Protein AF-A0A382WY31-F1 (afdb_monomer_lite)

pLDDT: mean 94.16, std 6.24, range [64.94, 98.75]

Secondary structure (DSSP, 8-state):
--GGGTT-S--TTT--PPPHHHHHHHHHHHSTTSEEEEETTEEEEHHHHHHHHHHHH-

Sequence (58 aa):
MSHYDTNLDKNEANYVPLSPLSFLERTKDIYPNYEAIVYESRSYTWSEVYKRCVKFAS

Foldseek 3Di:
DDPVCPPVDDDPVRDDDDDPVNCLVVCCVPFVQDWDDDDPVDTDGSVRVSVVVVVVVD

Organism: NCBI:txid408172

Structure (mmCIF, N/CA/C/O backbone):
data_AF-A0A382WY31-F1
#
_entry.id   AF-A0A382WY31-F1
#
loop_
_atom_site.group_PDB
_atom_site.id
_atom_site.type_symbol
_atom_site.label_atom_id
_atom_site.label_alt_id
_atom_site.label_comp_id
_atom_site.label_asym_id
_atom_site.label_entity_id
_atom_site.label_seq_id
_atom_site.pdbx_PDB_ins_code
_atom_site.Cartn_x
_atom_site.Cartn_y
_atom_site.Cartn_z
_atom_site.occupancy
_atom_site.B_iso_or_equiv
_atom_site.auth_seq_id
_atom_site.auth_comp_id
_atom_site.auth_asym_id
_atom_site.auth_atom_id
_atom_site.pdbx_PDB_model_num
ATOM 1 N N . MET A 1 1 ? -5.450 -9.566 -29.498 1.00 64.94 1 MET A N 1
ATOM 2 C CA . MET A 1 1 ? -4.910 -8.404 -28.762 1.00 64.94 1 MET A CA 1
ATOM 3 C C . MET A 1 1 ? -5.644 -7.175 -29.240 1.00 64.94 1 MET A C 1
ATOM 5 O O . MET A 1 1 ? -5.876 -7.061 -30.439 1.00 64.94 1 MET A O 1
ATOM 9 N N . SER A 1 2 ? -6.090 -6.336 -28.312 1.00 83.06 2 SER A N 1
ATOM 10 C CA . SER A 1 2 ? -6.732 -5.069 -28.644 1.00 83.06 2 SER A CA 1
ATOM 11 C C . SER A 1 2 ? -5.671 -4.078 -29.135 1.00 83.06 2 SER A C 1
ATOM 13 O O . SER A 1 2 ? -4.516 -4.164 -28.727 1.00 83.06 2 SER A O 1
ATOM 15 N N . HIS A 1 3 ? -6.036 -3.114 -29.987 1.00 80.38 3 HIS A N 1
ATOM 16 C CA . HIS A 1 3 ? -5.117 -2.044 -30.405 1.00 80.38 3 HIS A CA 1
ATOM 17 C C . HIS A 1 3 ? -4.557 -1.258 -29.202 1.00 80.38 3 HIS A C 1
ATOM 19 O O . HIS A 1 3 ? -3.423 -0.781 -29.244 1.00 80.38 3 HIS A O 1
ATOM 25 N N . TYR A 1 4 ? -5.324 -1.205 -28.108 1.00 82.25 4 TYR A N 1
ATOM 26 C CA . TYR A 1 4 ? -4.951 -0.558 -26.850 1.00 82.25 4 TYR A CA 1
ATOM 27 C C . TYR A 1 4 ? -3.798 -1.241 -26.100 1.00 82.25 4 TYR A C 1
ATOM 29 O O . TYR A 1 4 ? -3.229 -0.614 -25.217 1.00 82.25 4 TYR A O 1
ATOM 37 N N . ASP A 1 5 ? -3.420 -2.471 -26.459 1.00 84.38 5 ASP A N 1
ATOM 38 C CA . ASP A 1 5 ? -2.368 -3.227 -25.762 1.00 84.38 5 ASP A CA 1
ATOM 39 C C . ASP A 1 5 ? -0.974 -3.045 -26.402 1.00 84.38 5 ASP A C 1
ATOM 41 O O . ASP A 1 5 ? 0.011 -3.633 -25.957 1.00 84.38 5 ASP A O 1
ATOM 45 N N . THR A 1 6 ? -0.867 -2.247 -27.470 1.00 88.81 6 THR A N 1
ATOM 46 C CA . THR A 1 6 ? 0.374 -2.098 -28.247 1.00 88.81 6 THR A CA 1
ATOM 47 C C . THR A 1 6 ? 1.442 -1.332 -27.451 1.00 88.81 6 THR A C 1
ATOM 49 O O . THR A 1 6 ? 1.195 -0.210 -27.018 1.00 88.81 6 THR A O 1
A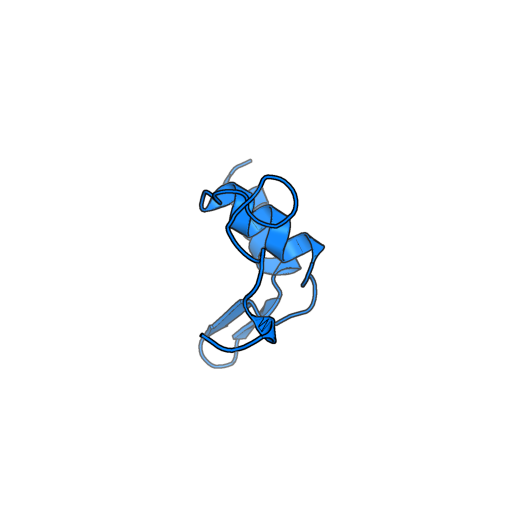TOM 52 N N . ASN A 1 7 ? 2.651 -1.897 -27.320 1.00 86.62 7 ASN A N 1
ATOM 53 C CA . ASN A 1 7 ? 3.803 -1.307 -26.609 1.00 86.62 7 ASN A CA 1
ATOM 54 C C . ASN A 1 7 ? 3.582 -1.044 -25.104 1.00 86.62 7 ASN A C 1
ATOM 56 O O . ASN A 1 7 ? 4.249 -0.187 -24.524 1.00 86.62 7 ASN A O 1
ATOM 60 N N . LEU A 1 8 ? 2.664 -1.770 -24.459 1.00 88.88 8 LEU A N 1
ATOM 61 C CA . LEU A 1 8 ? 2.418 -1.674 -23.013 1.00 88.88 8 LEU A CA 1
ATOM 62 C C . LEU A 1 8 ? 3.171 -2.728 -22.189 1.00 88.88 8 LEU A C 1
ATOM 64 O O . LEU A 1 8 ? 2.872 -2.926 -21.009 1.00 88.88 8 LEU A O 1
ATOM 68 N N . ASP A 1 9 ? 4.167 -3.383 -22.784 1.00 91.38 9 ASP A N 1
ATOM 69 C CA . ASP A 1 9 ? 5.058 -4.279 -22.059 1.00 91.38 9 ASP A CA 1
ATOM 70 C C . ASP A 1 9 ? 5.753 -3.554 -20.899 1.00 91.38 9 ASP A C 1
ATOM 72 O O . ASP A 1 9 ? 5.971 -2.333 -20.907 1.00 91.38 9 ASP A O 1
ATOM 76 N N . LYS A 1 10 ? 6.107 -4.332 -19.873 1.00 92.25 10 LYS A N 1
ATOM 77 C CA . LYS A 1 10 ? 6.819 -3.824 -18.701 1.00 92.25 10 LYS A CA 1
ATOM 78 C C . LYS A 1 10 ? 8.150 -3.205 -19.121 1.00 92.25 10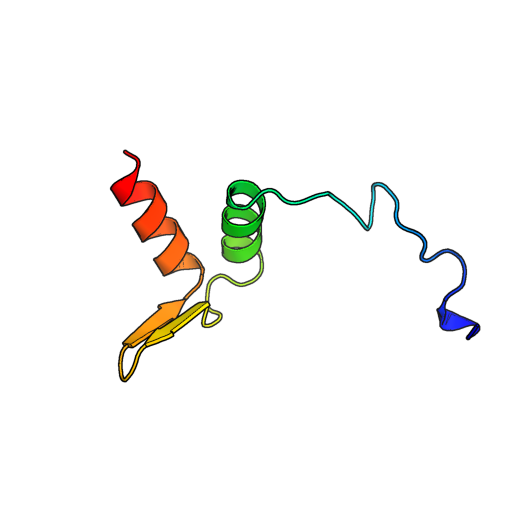 LYS A C 1
ATOM 80 O O . LYS A 1 10 ? 8.948 -3.839 -19.804 1.00 92.25 10 LYS A O 1
ATOM 85 N N . ASN A 1 11 ? 8.393 -1.991 -18.662 1.00 93.06 11 ASN A N 1
ATOM 86 C CA . ASN A 1 11 ? 9.616 -1.237 -18.876 1.00 93.06 11 ASN A CA 1
ATOM 87 C C . ASN A 1 11 ? 9.907 -0.367 -17.648 1.00 93.06 11 ASN A C 1
ATOM 89 O O . ASN A 1 11 ? 9.062 -0.219 -16.767 1.00 93.06 11 ASN A O 1
ATOM 93 N N . GLU A 1 12 ? 11.085 0.247 -17.617 1.00 92.12 12 GLU A N 1
ATOM 94 C CA . GLU A 1 12 ? 11.541 1.071 -16.488 1.00 92.12 12 GLU A CA 1
ATOM 95 C C . GLU A 1 12 ? 10.590 2.230 -16.134 1.00 92.12 12 GLU A C 1
ATOM 97 O O . GLU A 1 12 ? 10.559 2.678 -14.991 1.00 92.12 12 GLU A O 1
ATOM 102 N N . ALA A 1 13 ? 9.784 2.720 -17.083 1.00 90.25 13 ALA A N 1
ATOM 103 C CA . ALA A 1 13 ? 8.843 3.806 -16.825 1.00 90.25 13 ALA A CA 1
ATOM 104 C C . ALA A 1 13 ? 7.514 3.331 -16.210 1.00 90.25 13 ALA A C 1
ATOM 106 O O . ALA A 1 13 ? 6.875 4.102 -15.492 1.00 90.25 13 ALA A O 1
ATOM 107 N N . ASN A 1 14 ? 7.074 2.095 -16.479 1.00 90.69 14 ASN A N 1
ATOM 108 C CA . ASN A 1 14 ? 5.768 1.586 -16.032 1.00 90.69 14 ASN A CA 1
ATOM 109 C C . ASN A 1 14 ? 5.844 0.430 -15.017 1.00 90.69 14 ASN A C 1
ATOM 111 O O . ASN A 1 14 ? 4.816 0.058 -14.445 1.00 90.69 14 ASN A O 1
ATOM 115 N N . TYR A 1 15 ? 7.029 -0.135 -14.775 1.00 92.31 15 TYR A N 1
ATOM 116 C CA . TYR A 1 15 ? 7.205 -1.301 -13.923 1.00 92.31 15 TYR A CA 1
ATOM 117 C C . TYR A 1 15 ? 8.446 -1.184 -13.043 1.00 92.31 15 TYR A C 1
ATOM 119 O O . TYR A 1 15 ? 9.559 -1.005 -13.520 1.00 92.31 15 TYR A O 1
ATOM 127 N N . VAL A 1 16 ? 8.244 -1.381 -11.742 1.00 91.00 16 VAL A N 1
ATOM 128 C CA . VAL A 1 16 ? 9.308 -1.563 -10.753 1.00 91.00 16 VAL A CA 1
ATOM 129 C C . VAL A 1 16 ? 8.872 -2.704 -9.830 1.00 91.00 16 VAL A C 1
ATOM 131 O O . VAL A 1 16 ? 7.735 -2.675 -9.343 1.00 91.00 16 VAL A O 1
ATOM 134 N N . PRO A 1 17 ? 9.709 -3.728 -9.581 1.00 93.38 17 PRO A N 1
ATOM 135 C CA . PRO A 1 17 ? 9.369 -4.782 -8.633 1.00 93.38 17 PRO A CA 1
ATOM 136 C C . PRO A 1 17 ? 9.327 -4.211 -7.210 1.00 93.38 17 PRO A C 1
ATOM 138 O O . PRO A 1 17 ? 10.291 -3.606 -6.746 1.00 93.38 17 PRO A O 1
ATOM 141 N N . LEU A 1 18 ? 8.213 -4.416 -6.505 1.00 94.75 18 LEU A N 1
ATOM 142 C CA . LEU A 1 18 ? 8.042 -3.931 -5.137 1.00 94.75 18 LEU A CA 1
ATOM 143 C C . LEU A 1 18 ? 8.304 -5.053 -4.125 1.00 94.75 18 LEU A C 1
ATOM 145 O O . LEU A 1 18 ? 7.652 -6.095 -4.151 1.00 94.75 18 LEU A O 1
ATOM 149 N N . SER A 1 19 ? 9.226 -4.812 -3.195 1.00 96.62 19 SER A N 1
ATOM 150 C CA . SER A 1 19 ? 9.283 -5.522 -1.913 1.00 96.62 19 SER A CA 1
ATOM 151 C C . SER A 1 19 ? 8.157 -5.039 -0.985 1.00 96.62 19 SER A C 1
ATOM 153 O O . SER A 1 19 ? 7.655 -3.927 -1.185 1.00 96.62 19 SER A O 1
ATOM 155 N N . PRO A 1 20 ? 7.803 -5.781 0.082 1.00 95.50 20 PRO A N 1
ATOM 156 C CA . PRO A 1 20 ? 6.815 -5.322 1.061 1.00 95.50 20 PRO A CA 1
ATOM 157 C C . PRO A 1 20 ? 7.109 -3.927 1.637 1.00 95.50 20 PRO A C 1
ATOM 159 O O . PRO A 1 20 ? 6.189 -3.136 1.827 1.00 95.50 20 PRO A O 1
ATOM 162 N N . LEU A 1 21 ? 8.388 -3.594 1.855 1.00 95.56 21 LEU A N 1
ATOM 163 C CA . LEU A 1 21 ? 8.791 -2.279 2.364 1.00 95.56 21 LEU A CA 1
ATOM 164 C C . LEU A 1 21 ? 8.598 -1.180 1.315 1.00 95.56 21 LEU A C 1
ATOM 166 O O . LEU A 1 21 ? 7.943 -0.180 1.594 1.00 95.56 21 LEU A O 1
ATOM 170 N N . SER A 1 22 ? 9.094 -1.391 0.091 1.00 96.00 22 SER A N 1
ATOM 171 C CA . SER A 1 22 ? 8.933 -0.407 -0.993 1.00 96.00 22 SER A CA 1
ATOM 172 C C . SER A 1 22 ? 7.467 -0.220 -1.407 1.00 96.00 22 SER A C 1
ATOM 174 O O . SER A 1 22 ? 7.060 0.874 -1.789 1.00 96.00 22 SER A O 1
ATOM 176 N N . PHE A 1 23 ? 6.646 -1.267 -1.280 1.00 96.81 23 PHE A N 1
ATOM 177 C CA . PHE A 1 23 ? 5.203 -1.181 -1.465 1.00 96.81 23 PHE A CA 1
ATOM 178 C C . PHE A 1 23 ? 4.557 -0.305 -0.389 1.00 96.81 23 PHE A C 1
ATOM 180 O O . PHE A 1 23 ? 3.776 0.588 -0.719 1.00 96.81 23 PHE A O 1
ATOM 187 N N . LEU A 1 24 ? 4.890 -0.533 0.886 1.00 97.25 24 LEU A N 1
ATOM 188 C CA . LEU A 1 24 ? 4.341 0.237 1.999 1.00 97.25 24 LEU A CA 1
ATOM 189 C C . LEU A 1 24 ? 4.703 1.727 1.888 1.00 97.25 24 LEU A C 1
ATOM 191 O O . LEU A 1 24 ? 3.840 2.584 2.079 1.00 97.25 24 LEU A O 1
ATOM 195 N N . GLU A 1 25 ? 5.953 2.034 1.537 1.00 96.69 25 GLU A N 1
ATOM 196 C CA . GLU A 1 25 ? 6.42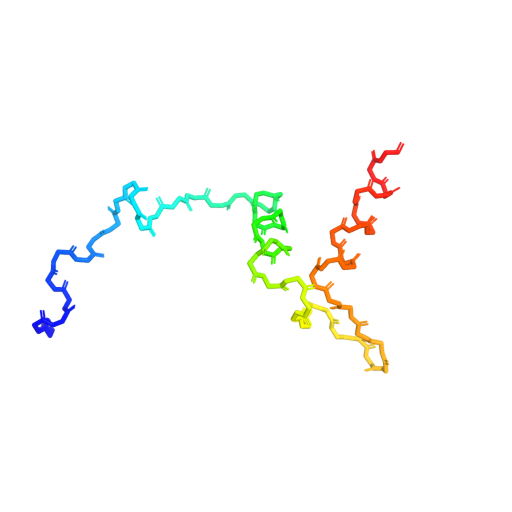3 3.404 1.321 1.00 96.69 25 GLU A CA 1
ATOM 197 C C . GLU A 1 25 ? 5.683 4.081 0.159 1.00 96.69 25 GLU A C 1
ATOM 199 O O . GLU A 1 25 ? 5.047 5.120 0.353 1.00 96.69 25 GLU A O 1
ATOM 204 N N . ARG A 1 26 ? 5.659 3.443 -1.020 1.00 96.94 26 ARG A N 1
ATOM 205 C CA . ARG A 1 26 ? 4.981 3.972 -2.213 1.00 96.94 26 ARG A CA 1
ATOM 206 C C . ARG A 1 26 ? 3.485 4.195 -1.982 1.00 96.94 26 ARG A C 1
ATOM 208 O O . ARG A 1 26 ? 2.931 5.194 -2.434 1.00 96.94 26 ARG A O 1
ATOM 215 N N . THR A 1 27 ? 2.818 3.269 -1.296 1.00 97.38 27 THR A N 1
ATOM 216 C CA . THR A 1 27 ? 1.361 3.327 -1.107 1.00 97.38 27 THR A CA 1
ATOM 217 C C . THR A 1 27 ? 0.962 4.430 -0.130 1.00 97.38 27 THR A C 1
ATOM 219 O O . THR A 1 27 ? -0.036 5.107 -0.373 1.00 97.38 27 THR A O 1
ATOM 222 N N . LYS A 1 28 ? 1.772 4.698 0.908 1.00 97.88 28 LYS A N 1
ATOM 223 C CA . LYS A 1 28 ? 1.596 5.898 1.741 1.00 97.88 28 LYS A CA 1
ATOM 224 C C . LYS A 1 28 ? 1.628 7.170 0.896 1.00 97.88 28 LYS A C 1
ATOM 226 O O . LYS A 1 28 ? 0.835 8.066 1.158 1.00 97.88 28 LYS A O 1
ATOM 231 N N . ASP A 1 29 ? 2.552 7.276 -0.055 1.00 97.81 29 ASP A N 1
ATOM 232 C CA . ASP A 1 29 ? 2.747 8.520 -0.807 1.00 97.81 29 ASP A CA 1
ATOM 233 C C . ASP A 1 29 ? 1.652 8.758 -1.845 1.00 97.81 29 ASP A C 1
ATOM 235 O O . ASP A 1 29 ? 1.177 9.882 -1.994 1.00 97.81 29 ASP A O 1
ATOM 239 N N . ILE A 1 30 ? 1.220 7.703 -2.539 1.00 97.69 30 ILE A N 1
ATOM 240 C CA . ILE A 1 30 ? 0.206 7.815 -3.596 1.00 97.69 30 ILE A CA 1
ATOM 241 C C . ILE A 1 30 ? -1.213 7.854 -3.011 1.00 97.69 30 ILE A C 1
ATOM 243 O O . ILE A 1 30 ? -2.060 8.605 -3.495 1.00 97.69 30 ILE A O 1
ATOM 247 N N . TYR A 1 31 ? -1.482 7.073 -1.961 1.00 98.19 31 TYR A N 1
ATOM 248 C CA . TYR A 1 31 ? -2.822 6.890 -1.393 1.00 98.19 31 TYR A CA 1
ATOM 249 C C . TYR A 1 31 ? -2.875 7.164 0.119 1.00 98.19 31 TYR A C 1
ATOM 251 O O . TYR A 1 31 ? -3.428 6.356 0.870 1.00 98.19 31 TYR A O 1
ATOM 259 N N . PRO A 1 32 ? -2.358 8.310 0.605 1.00 98.44 32 PRO A N 1
ATOM 260 C CA . PRO A 1 32 ? -2.135 8.544 2.033 1.00 98.44 32 PRO A CA 1
ATOM 261 C C . PRO A 1 32 ? -3.396 8.416 2.887 1.00 98.44 32 PRO A C 1
ATOM 263 O O . PRO A 1 32 ? -3.310 7.933 4.013 1.00 98.44 32 PRO A O 1
ATOM 266 N N . ASN A 1 33 ? -4.542 8.838 2.346 1.00 98.44 33 ASN A N 1
ATOM 267 C CA . ASN A 1 33 ? -5.829 8.890 3.043 1.00 98.44 33 ASN A CA 1
ATOM 268 C C . ASN A 1 33 ? -6.758 7.725 2.673 1.00 98.44 33 ASN A C 1
ATOM 270 O O . ASN A 1 33 ? -7.895 7.689 3.131 1.00 98.44 33 ASN A O 1
ATOM 274 N N . TYR A 1 34 ? -6.311 6.808 1.810 1.00 98.38 34 TYR A N 1
ATOM 275 C CA . TYR A 1 34 ? -7.117 5.658 1.417 1.00 98.38 34 TYR A CA 1
ATOM 276 C C . TYR A 1 34 ? -7.058 4.587 2.503 1.00 98.38 34 TYR A C 1
ATOM 278 O O . TYR A 1 34 ? -6.016 4.398 3.138 1.00 98.38 34 TYR A O 1
ATOM 286 N N . GLU A 1 35 ? -8.175 3.898 2.715 1.00 98.06 35 GLU A N 1
ATOM 287 C CA . GLU A 1 35 ? -8.292 2.857 3.730 1.00 98.06 35 GLU A CA 1
ATOM 288 C C . GLU A 1 35 ? -7.392 1.663 3.375 1.00 98.06 35 GLU A C 1
ATOM 290 O O . GLU A 1 35 ? -7.452 1.121 2.271 1.00 98.06 35 GLU A O 1
ATOM 295 N N . ALA A 1 36 ? -6.504 1.302 4.299 1.00 98.00 36 ALA A N 1
ATOM 296 C CA . ALA A 1 36 ? -5.478 0.277 4.123 1.00 98.00 36 ALA A CA 1
ATOM 297 C C . ALA A 1 36 ? -5.809 -1.010 4.881 1.00 98.00 36 ALA A C 1
ATOM 299 O O . ALA A 1 36 ? -5.573 -2.110 4.387 1.00 98.00 36 ALA A O 1
ATOM 300 N N . ILE A 1 37 ? -6.329 -0.870 6.102 1.00 97.62 37 ILE A N 1
ATOM 301 C CA . ILE A 1 37 ? -6.699 -1.985 6.975 1.00 97.62 37 ILE A CA 1
ATOM 302 C C . ILE A 1 37 ? -8.064 -1.677 7.572 1.00 97.62 37 ILE A C 1
ATOM 304 O O . ILE A 1 37 ? -8.249 -0.605 8.145 1.00 97.62 37 ILE A O 1
ATOM 308 N N . VAL A 1 38 ? -8.973 -2.647 7.495 1.00 97.94 38 VAL A N 1
ATOM 309 C CA . VAL A 1 38 ? -10.279 -2.623 8.162 1.00 97.94 38 VAL A CA 1
ATOM 310 C C . VAL A 1 38 ? -10.367 -3.828 9.075 1.00 97.94 38 VAL A C 1
ATOM 312 O O . VAL A 1 38 ? -10.156 -4.961 8.645 1.00 97.94 38 VAL A O 1
ATOM 315 N N . TYR A 1 39 ? -10.672 -3.581 10.341 1.00 97.62 39 TYR A N 1
ATOM 316 C CA . TYR A 1 39 ? -10.911 -4.614 11.333 1.00 97.62 39 TYR A CA 1
ATOM 317 C C . TYR A 1 39 ? -12.052 -4.177 12.251 1.00 97.62 39 TYR A C 1
ATOM 319 O O . TYR A 1 39 ? -11.880 -3.303 13.103 1.00 97.62 39 TYR A O 1
ATOM 327 N N . GLU A 1 40 ? -13.220 -4.796 12.073 1.00 97.31 40 GLU A N 1
ATOM 328 C CA . GLU A 1 40 ? -14.463 -4.424 12.759 1.00 97.31 40 GLU A CA 1
ATOM 329 C C . GLU A 1 40 ? -14.774 -2.921 12.610 1.00 97.31 40 GLU A C 1
ATOM 331 O O . GLU A 1 40 ? -14.919 -2.428 11.496 1.00 97.31 40 GLU A O 1
ATOM 336 N N . SER A 1 41 ? -14.873 -2.183 13.720 1.00 97.56 41 SER A N 1
ATOM 337 C CA . SER A 1 41 ? -15.130 -0.738 13.752 1.00 97.56 41 SER A CA 1
ATOM 338 C C . SER A 1 41 ? -13.872 0.119 13.604 1.00 97.56 41 SER A C 1
ATOM 340 O O . SER A 1 41 ? -13.947 1.345 13.698 1.00 97.56 41 SER A O 1
ATOM 342 N N . ARG A 1 42 ? -12.703 -0.504 13.421 1.00 97.75 42 ARG A N 1
ATOM 343 C CA . ARG A 1 42 ? -11.426 0.192 13.270 1.00 97.75 42 ARG A CA 1
ATOM 344 C C . ARG A 1 42 ? -11.002 0.158 11.818 1.00 97.75 42 ARG A C 1
ATOM 346 O O . ARG A 1 42 ? -10.913 -0.912 11.219 1.00 97.75 42 ARG A O 1
ATOM 353 N N . SER A 1 43 ? -10.628 1.315 11.305 1.00 98.19 43 SER A N 1
ATOM 354 C CA . SER A 1 43 ? -9.897 1.409 10.057 1.00 98.19 43 SER A CA 1
ATOM 355 C C . SER A 1 43 ? -8.658 2.278 10.203 1.00 98.19 43 SER A C 1
ATOM 357 O O . SER A 1 43 ? -8.552 3.101 11.115 1.00 98.19 43 SER A O 1
ATOM 359 N N . TYR A 1 44 ? -7.685 2.023 9.335 1.00 98.50 44 TYR A N 1
ATOM 360 C CA . TYR A 1 44 ? -6.461 2.803 9.231 1.00 98.50 44 TYR A CA 1
ATOM 361 C C . TYR A 1 44 ? -6.211 3.161 7.777 1.00 98.50 44 TYR A C 1
ATOM 363 O O . TYR A 1 44 ? -6.337 2.319 6.888 1.00 98.50 44 TYR A O 1
ATOM 371 N N . THR A 1 45 ? -5.790 4.394 7.551 1.00 98.75 45 THR A N 1
ATOM 372 C CA . THR A 1 45 ? -5.275 4.869 6.270 1.00 98.75 45 THR A CA 1
ATOM 373 C C . THR A 1 45 ? -3.851 4.365 6.022 1.00 98.75 45 THR A C 1
ATOM 375 O O . THR A 1 45 ? -3.126 4.016 6.961 1.00 98.75 45 THR A O 1
ATOM 378 N N . TRP A 1 46 ? -3.391 4.373 4.769 1.00 98.56 46 TRP A N 1
ATOM 379 C CA . TRP A 1 46 ? -2.005 3.996 4.449 1.00 98.56 46 TRP A CA 1
ATOM 380 C C . TRP A 1 46 ? -0.958 4.854 5.175 1.00 98.56 46 TRP A C 1
ATOM 382 O O . TRP A 1 46 ? 0.081 4.334 5.591 1.00 98.56 46 TRP A O 1
ATOM 392 N N . SER A 1 47 ? -1.240 6.143 5.402 1.00 98.56 47 SER A N 1
ATOM 393 C CA . SER A 1 47 ? -0.370 7.024 6.193 1.00 98.56 47 SER A CA 1
ATOM 394 C C . SER A 1 47 ? -0.246 6.567 7.650 1.00 98.56 47 SER A C 1
ATOM 396 O O . SER A 1 47 ? 0.849 6.572 8.219 1.00 98.56 47 SER A O 1
ATOM 398 N N . GLU A 1 48 ? -1.344 6.124 8.263 1.00 98.56 48 GLU A N 1
ATOM 399 C CA . GLU A 1 48 ? -1.344 5.612 9.636 1.00 98.56 48 GLU A CA 1
ATOM 400 C C . GLU A 1 48 ? -0.640 4.262 9.745 1.00 98.56 48 GLU A C 1
ATOM 402 O O . GLU A 1 48 ? 0.156 4.071 10.667 1.00 98.56 48 GLU A O 1
ATOM 407 N N . VAL A 1 49 ? -0.877 3.348 8.798 1.00 98.19 49 VAL A N 1
ATOM 408 C CA . VAL A 1 49 ? -0.198 2.044 8.761 1.00 98.19 49 VAL A CA 1
ATOM 409 C C . VAL A 1 49 ? 1.315 2.233 8.680 1.00 98.19 49 VAL A C 1
ATOM 411 O O . VAL A 1 49 ? 2.035 1.696 9.522 1.00 98.19 49 VAL A O 1
ATOM 414 N N . TYR A 1 50 ? 1.803 3.065 7.755 1.00 98.12 50 TYR A N 1
ATOM 415 C CA . TYR A 1 50 ? 3.234 3.360 7.641 1.00 98.12 50 TYR A CA 1
ATOM 416 C 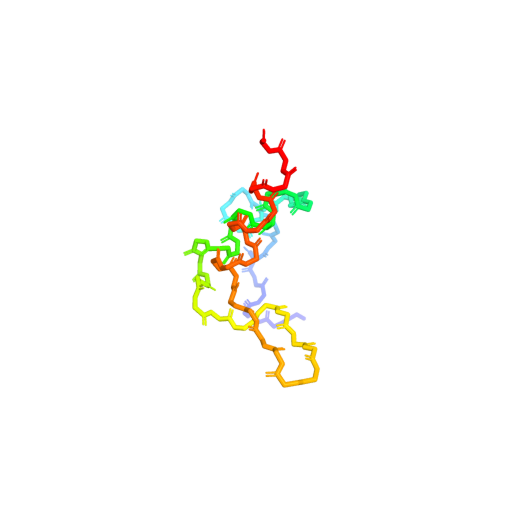C . TYR A 1 50 ? 3.817 3.922 8.944 1.00 98.12 50 TYR A C 1
ATOM 418 O O . TYR A 1 50 ? 4.818 3.410 9.445 1.00 98.12 50 TYR A O 1
ATOM 426 N N . LYS A 1 51 ? 3.174 4.941 9.536 1.00 98.00 51 LYS A N 1
ATOM 427 C CA . LYS A 1 51 ? 3.642 5.555 10.793 1.00 98.00 51 LYS A CA 1
ATOM 428 C C . LYS A 1 51 ? 3.739 4.530 11.924 1.00 98.00 51 LYS A C 1
ATOM 430 O O . LYS A 1 51 ? 4.688 4.570 12.702 1.00 98.00 51 LYS A O 1
ATOM 435 N N . ARG A 1 52 ? 2.773 3.610 12.017 1.00 97.12 52 ARG A N 1
ATOM 436 C CA . ARG A 1 52 ? 2.763 2.536 13.023 1.00 97.12 52 ARG A CA 1
ATOM 437 C C . ARG A 1 52 ? 3.896 1.536 12.799 1.00 97.12 52 ARG A C 1
ATOM 439 O O . ARG A 1 52 ? 4.560 1.180 13.766 1.00 97.12 52 ARG A O 1
ATOM 446 N N . CYS A 1 53 ? 4.135 1.122 11.554 1.00 96.88 53 CYS A N 1
ATOM 447 C CA . CYS A 1 53 ? 5.234 0.220 11.206 1.00 96.88 53 CYS A CA 1
ATOM 448 C C . CYS A 1 53 ? 6.603 0.837 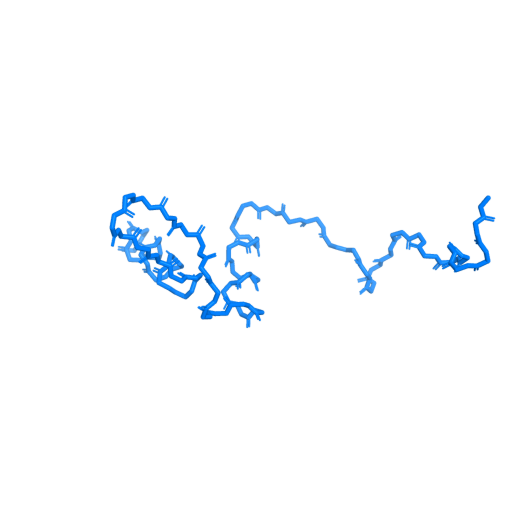11.522 1.00 96.88 53 CYS A C 1
ATOM 450 O O . CYS A 1 53 ? 7.418 0.187 12.168 1.00 96.88 53 CYS A O 1
ATOM 452 N N . VAL A 1 54 ? 6.836 2.098 11.138 1.00 96.12 54 VAL A N 1
ATOM 453 C CA . VAL A 1 54 ? 8.099 2.797 11.437 1.00 96.12 54 VAL A CA 1
ATOM 454 C C . VAL A 1 54 ? 8.302 2.935 12.942 1.00 96.12 54 VAL A C 1
ATOM 456 O O . VAL A 1 54 ? 9.365 2.587 13.437 1.00 96.12 54 VAL A O 1
ATOM 459 N N . LYS A 1 55 ? 7.264 3.349 13.683 1.00 97.06 55 LYS A N 1
ATOM 460 C CA . LYS A 1 55 ? 7.324 3.471 15.148 1.00 97.06 55 LYS A CA 1
ATOM 461 C C . LYS A 1 55 ? 7.618 2.142 15.856 1.00 97.06 55 LYS A C 1
ATOM 463 O O . LYS A 1 55 ? 8.122 2.158 16.968 1.00 97.06 55 LYS A O 1
ATOM 468 N N . PHE A 1 56 ? 7.251 1.009 15.259 1.00 96.75 56 PHE A N 1
ATOM 469 C CA . PHE A 1 56 ? 7.583 -0.310 15.796 1.00 96.75 56 PHE A CA 1
ATOM 470 C C . PHE A 1 56 ? 9.037 -0.715 15.504 1.00 96.75 56 PHE A C 1
ATOM 472 O O . PHE A 1 56 ? 9.628 -1.452 16.284 1.00 96.75 56 PHE A O 1
ATOM 479 N N . ALA A 1 57 ? 9.597 -0.262 14.381 1.00 94.81 57 ALA A N 1
ATOM 480 C CA . ALA A 1 57 ? 10.935 -0.638 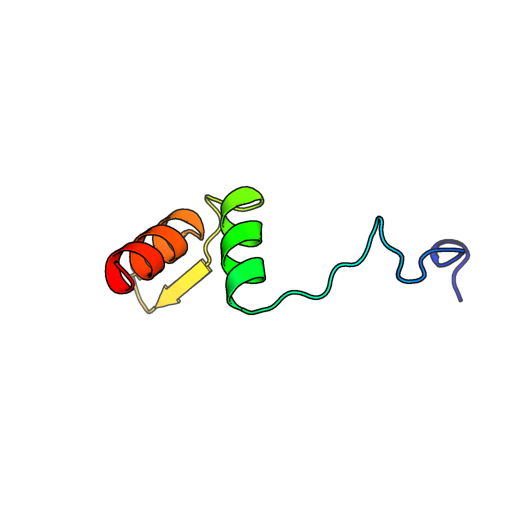13.932 1.00 94.81 57 ALA A CA 1
ATOM 481 C C . ALA A 1 57 ? 12.074 0.204 14.546 1.00 94.81 57 ALA A C 1
ATOM 483 O O . ALA A 1 57 ? 13.214 -0.258 14.544 1.00 94.81 57 ALA A O 1
ATOM 484 N N . SER A 1 58 ? 11.783 1.422 15.020 1.00 79.38 58 SER A N 1
ATOM 485 C CA . SER A 1 58 ? 12.731 2.375 15.630 1.00 79.38 58 SER A CA 1
ATOM 486 C C . SER A 1 58 ? 12.645 2.396 17.150 1.00 79.38 58 SER A C 1
ATOM 488 O O . SER A 1 58 ? 13.708 2.448 17.801 1.00 79.38 58 SER A O 1
#

Radius of gyration: 16.01 Å; chains: 1; bounding box: 28×17×46 Å